Protein AF-K1LNT3-F1 (afdb_monomer_lite)

Sequence (125 aa):
MTSREIIDQLQQTTCWKEGTIKSLMNRLMQKKLIDSIDKTRPYQYITTIDQKKASLDQINGFIDRICKRQVGTYLNELIETSALSQDDCTLLIQTLEQKRALAPTEIPCNCPIGECHCTHTNIHT

Secondary structure (DSSP, 8-state):
-BHHHHHHHHHHH----HHHHHHHHHHHHHTTSEEES-SSSSPBEEESS-HHHHHHHHHHHHHTTS-TTTHHHHHHHHHHHS---HHHHHHHHHHHHHHHHH--S-----PPTT---SSS-----

Radius of gyration: 21.4 Å; chains: 1; bounding box: 46×44×57 Å

pLDDT: mean 88.07, std 11.7, range [37.19, 98.19]

Structure (mmCIF, N/CA/C/O backbone):
data_AF-K1LNT3-F1
#
_entry.id   AF-K1LNT3-F1
#
loop_
_atom_site.group_PDB
_atom_site.id
_atom_site.type_symbol
_atom_site.label_atom_id
_atom_site.label_alt_id
_atom_site.label_comp_id
_atom_site.label_asym_id
_atom_site.label_entity_id
_atom_site.label_seq_id
_atom_site.pdbx_PDB_ins_code
_atom_site.Cartn_x
_atom_site.Cartn_y
_atom_site.Cartn_z
_atom_site.occupancy
_atom_site.B_iso_or_equiv
_atom_site.auth_seq_id
_atom_site.auth_comp_id
_atom_site.auth_asym_id
_atom_site.auth_atom_id
_atom_site.pdbx_PDB_model_num
ATOM 1 N N . MET A 1 1 ? -8.709 10.692 21.625 1.00 86.81 1 MET A N 1
ATOM 2 C CA . MET A 1 1 ? -10.064 11.082 21.163 1.00 86.81 1 MET A CA 1
ATOM 3 C C . MET A 1 1 ? -11.105 10.183 21.799 1.00 86.81 1 MET A C 1
ATOM 5 O O . MET A 1 1 ? -10.832 9.007 22.004 1.00 86.81 1 MET A O 1
ATOM 9 N N . THR A 1 2 ? -12.287 10.694 22.112 1.00 91.62 2 THR A N 1
ATOM 10 C CA . THR A 1 2 ? -13.408 9.891 22.613 1.00 91.62 2 THR A CA 1
ATOM 11 C C . THR A 1 2 ? -14.200 9.267 21.463 1.00 91.62 2 THR A C 1
ATOM 13 O O . THR A 1 2 ? -14.135 9.717 20.320 1.00 91.62 2 THR A O 1
ATOM 16 N N . SER A 1 3 ? -14.998 8.237 21.760 1.00 88.69 3 SER A N 1
ATOM 17 C CA . SER A 1 3 ? -15.906 7.657 20.754 1.00 88.69 3 SER A CA 1
ATOM 18 C C . SER A 1 3 ? -16.879 8.688 20.179 1.00 88.69 3 SER A C 1
ATOM 20 O O . SER A 1 3 ? -17.164 8.636 18.987 1.00 88.69 3 SER A O 1
ATOM 22 N N . ARG A 1 4 ? -17.358 9.636 20.997 1.00 92.12 4 ARG A N 1
ATOM 23 C CA . ARG A 1 4 ? -18.291 10.679 20.559 1.00 92.12 4 ARG A CA 1
ATOM 24 C C . ARG A 1 4 ? -17.645 11.614 19.539 1.00 92.12 4 ARG A C 1
ATOM 26 O O . ARG A 1 4 ? -18.215 11.806 18.476 1.00 92.12 4 ARG A O 1
ATOM 33 N N . GLU A 1 5 ? -16.427 12.080 19.814 1.00 92.88 5 GLU A N 1
ATOM 34 C CA . GLU A 1 5 ? -15.658 12.916 18.880 1.00 92.88 5 GLU A CA 1
ATOM 35 C C . GLU A 1 5 ? -15.428 12.205 17.539 1.00 92.88 5 GLU A C 1
ATOM 37 O O . GLU A 1 5 ? -15.620 12.799 16.482 1.00 92.88 5 GLU A O 1
ATOM 42 N N . ILE A 1 6 ? -15.070 10.916 17.578 1.00 92.62 6 ILE A N 1
ATOM 43 C CA . ILE A 1 6 ? -14.860 10.105 16.368 1.00 92.62 6 ILE A CA 1
ATOM 44 C C . ILE A 1 6 ? -16.160 9.980 15.559 1.00 92.62 6 ILE A C 1
ATOM 46 O O . ILE A 1 6 ? -16.139 10.103 14.335 1.00 92.62 6 ILE A O 1
ATOM 50 N N . ILE A 1 7 ? -17.291 9.737 16.229 1.00 93.81 7 ILE A N 1
ATOM 51 C CA . ILE A 1 7 ? -18.606 9.641 15.584 1.00 93.81 7 ILE A CA 1
ATOM 52 C C . ILE A 1 7 ? -18.974 10.973 14.929 1.00 93.81 7 ILE A C 1
ATOM 54 O O . ILE A 1 7 ? -19.285 10.992 13.739 1.00 93.81 7 ILE A O 1
ATOM 58 N N . ASP A 1 8 ? -18.896 12.068 15.683 1.00 94.25 8 ASP A N 1
ATOM 59 C CA . ASP A 1 8 ? -19.311 13.390 15.221 1.00 94.25 8 ASP A CA 1
ATOM 60 C C . ASP A 1 8 ? -18.444 13.869 14.039 1.00 94.25 8 ASP A C 1
ATOM 62 O O . ASP A 1 8 ? -18.960 14.495 13.116 1.00 94.25 8 ASP A O 1
ATOM 66 N N . GLN A 1 9 ? -17.146 13.540 14.012 1.00 94.50 9 GLN A N 1
ATOM 67 C CA . GLN A 1 9 ? -16.271 13.837 12.870 1.00 94.50 9 GLN A CA 1
ATOM 68 C C . GLN A 1 9 ? -16.581 12.975 11.642 1.00 94.50 9 GLN A C 1
ATOM 70 O O . GLN A 1 9 ? -16.690 13.497 10.534 1.00 94.50 9 GLN A O 1
ATOM 75 N N . LEU A 1 10 ? -16.748 11.659 11.805 1.00 93.50 10 LEU A N 1
ATOM 76 C CA . LEU A 1 10 ? -17.007 10.766 10.670 1.00 93.50 10 LEU A CA 1
ATOM 77 C C . LEU A 1 10 ? -18.379 11.005 10.034 1.00 93.50 10 LEU A C 1
ATOM 79 O O . LEU A 1 10 ? -18.547 10.781 8.837 1.00 93.50 10 LEU A O 1
ATOM 83 N N . GLN A 1 11 ? -19.361 11.481 10.796 1.00 94.69 11 GLN A N 1
ATOM 84 C CA . GLN A 1 11 ? -20.681 11.825 10.263 1.00 94.69 11 GLN A CA 1
ATOM 85 C C . GLN A 1 11 ? -20.687 13.096 9.402 1.00 94.69 11 GLN A C 1
ATOM 87 O O . GLN A 1 11 ? -21.637 13.310 8.657 1.00 94.69 11 GLN A O 1
ATOM 92 N N . GLN A 1 12 ? -19.633 13.917 9.452 1.00 94.81 12 GLN A N 1
ATOM 93 C CA . GLN A 1 12 ? -19.505 15.099 8.589 1.00 94.81 12 GLN A CA 1
ATOM 94 C C . GLN A 1 12 ? -19.071 14.739 7.163 1.00 94.81 12 GLN A C 1
ATOM 96 O O . GLN A 1 12 ? -19.357 15.480 6.228 1.00 94.81 12 GLN A O 1
ATOM 101 N N . THR A 1 13 ? -18.381 13.610 6.988 1.00 94.06 13 THR A N 1
ATOM 102 C CA . THR A 1 13 ? -17.796 13.194 5.702 1.00 94.06 13 THR A CA 1
ATOM 103 C C . THR A 1 13 ? -18.376 11.886 5.168 1.00 94.06 13 THR A C 1
ATOM 105 O O . THR A 1 13 ? -18.122 11.523 4.021 1.00 94.06 13 THR A O 1
ATOM 108 N N . THR A 1 14 ? -19.172 11.170 5.969 1.00 93.00 14 THR A N 1
ATOM 109 C CA . THR A 1 14 ? -19.758 9.872 5.609 1.00 93.00 14 THR A CA 1
ATOM 110 C C . THR A 1 14 ? -21.247 9.807 5.950 1.00 93.00 14 THR A C 1
ATOM 112 O O . THR A 1 14 ? -21.730 10.478 6.854 1.00 93.00 14 THR A O 1
ATOM 115 N N . CYS A 1 15 ? -21.982 8.918 5.277 1.00 93.38 15 CYS A N 1
ATOM 116 C CA . CYS A 1 15 ? -23.389 8.626 5.589 1.00 93.38 15 CYS A CA 1
ATOM 117 C C . CYS A 1 15 ? -23.557 7.524 6.658 1.00 93.38 15 CYS A C 1
ATOM 119 O O . CYS A 1 15 ? -24.613 6.891 6.750 1.00 93.38 15 CYS A O 1
ATOM 121 N N . TRP A 1 16 ? -22.510 7.201 7.426 1.00 96.19 16 TRP A N 1
ATOM 122 C CA . TRP A 1 16 ? -22.559 6.082 8.363 1.00 96.19 16 TRP A CA 1
ATOM 123 C C . TRP A 1 16 ? -23.342 6.419 9.631 1.00 96.19 16 TRP A C 1
ATOM 125 O O . TRP A 1 1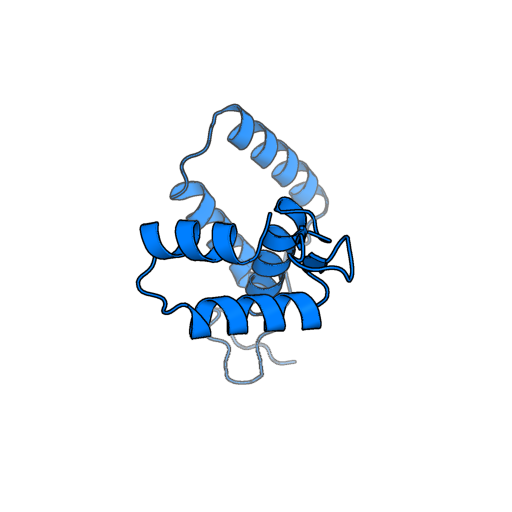6 ? -23.132 7.433 10.296 1.00 96.19 16 TRP A O 1
ATOM 135 N N . LYS A 1 17 ? -24.231 5.500 10.018 1.00 95.38 17 LYS A N 1
ATOM 136 C CA . LYS A 1 17 ? -24.920 5.570 11.307 1.00 95.38 17 LYS A CA 1
ATOM 137 C C . LYS A 1 17 ? -23.936 5.293 12.444 1.00 95.38 17 LYS A C 1
ATOM 139 O O . LYS A 1 17 ? -22.991 4.519 12.289 1.00 95.38 17 LYS A O 1
ATOM 144 N N . GLU A 1 18 ? -24.228 5.837 13.621 1.00 95.25 18 GLU A N 1
ATOM 145 C CA . GLU A 1 18 ? -23.417 5.661 14.833 1.00 95.25 18 GLU A CA 1
ATOM 146 C C . GLU A 1 18 ? -23.100 4.181 15.138 1.00 95.25 18 GLU A C 1
ATOM 148 O O . GLU A 1 18 ? -21.963 3.836 15.460 1.00 95.25 18 GLU A O 1
ATOM 153 N N . GLY A 1 19 ? -24.079 3.281 14.978 1.00 94.44 19 GLY A N 1
ATOM 154 C CA . GLY A 1 19 ? -23.885 1.839 15.183 1.00 94.44 19 GLY A CA 1
ATOM 155 C C . GLY A 1 19 ? -22.849 1.211 14.240 1.00 94.44 19 GLY A C 1
ATOM 156 O O . GLY A 1 19 ? -22.098 0.321 14.649 1.00 94.44 19 GLY A O 1
ATOM 157 N N . THR A 1 20 ? -22.752 1.708 13.004 1.00 96.25 20 THR A N 1
ATOM 158 C CA . THR A 1 20 ? -21.739 1.285 12.028 1.00 96.25 20 THR A CA 1
ATOM 159 C C . THR A 1 20 ? -20.354 1.758 12.455 1.00 96.25 20 THR A C 1
ATOM 161 O O . THR A 1 20 ? -19.423 0.956 12.481 1.00 96.25 20 THR A O 1
ATOM 164 N N . ILE A 1 21 ? -20.225 3.023 12.866 1.00 95.31 21 ILE A N 1
ATOM 165 C CA . ILE A 1 21 ? -18.955 3.601 13.332 1.00 95.31 21 ILE A CA 1
ATOM 166 C C . ILE A 1 21 ? -18.445 2.846 14.565 1.00 95.31 21 ILE A C 1
ATOM 168 O O . ILE A 1 21 ? -17.301 2.396 14.585 1.00 95.31 21 ILE A O 1
ATOM 172 N N . LYS A 1 22 ? -19.312 2.594 15.553 1.00 93.19 22 LYS A N 1
ATOM 173 C CA . LYS A 1 22 ? -18.979 1.784 16.738 1.00 93.19 22 LYS A CA 1
ATOM 174 C C . LYS A 1 22 ? -18.537 0.367 16.371 1.00 93.19 22 LYS A C 1
ATOM 176 O O . LYS A 1 22 ? -17.576 -0.149 16.937 1.00 93.19 22 LYS A O 1
ATOM 181 N N . SER A 1 23 ? -19.208 -0.256 15.402 1.00 95.88 23 SER A N 1
ATOM 182 C CA . SER A 1 23 ? -18.834 -1.586 14.908 1.00 95.88 23 SER A CA 1
ATOM 183 C C . SER A 1 23 ? -17.462 -1.583 14.224 1.00 95.88 23 SER A C 1
ATOM 185 O O . SER A 1 23 ? -16.680 -2.510 14.431 1.00 95.88 23 SER A O 1
ATOM 187 N N . LEU A 1 24 ? -17.132 -0.541 13.451 1.00 94.88 24 LEU A N 1
ATOM 188 C CA . LEU A 1 24 ? -15.805 -0.366 12.849 1.00 94.88 24 LEU A CA 1
ATOM 189 C C . LEU A 1 24 ? -14.727 -0.151 13.916 1.00 94.88 24 LEU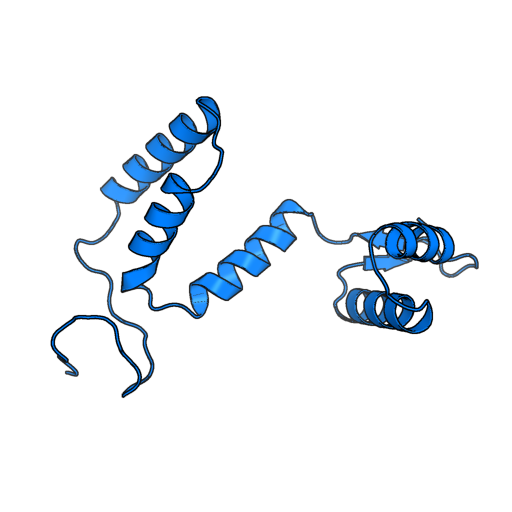 A C 1
ATOM 191 O O . LEU A 1 24 ? -13.710 -0.840 13.884 1.00 94.88 24 LEU A O 1
ATOM 195 N N . MET A 1 25 ? -14.970 0.718 14.899 1.00 93.38 25 MET A N 1
ATOM 196 C CA . MET A 1 25 ? -14.058 0.922 16.029 1.00 93.38 25 MET A CA 1
ATOM 197 C C . MET A 1 25 ? -13.799 -0.385 16.789 1.00 93.38 25 MET A C 1
ATOM 199 O O . MET A 1 25 ? -12.649 -0.731 17.044 1.00 93.38 25 MET A O 1
ATOM 203 N N . ASN A 1 26 ?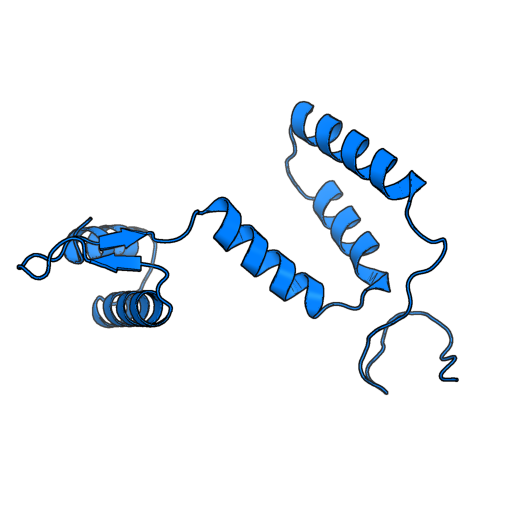 -14.843 -1.166 17.082 1.00 92.44 26 ASN A N 1
ATOM 204 C CA . ASN A 1 26 ? -14.687 -2.467 17.736 1.00 92.44 26 ASN A CA 1
ATOM 205 C C . ASN A 1 26 ? -13.841 -3.437 16.904 1.00 92.44 26 ASN A C 1
ATOM 207 O O . ASN A 1 26 ? -12.977 -4.117 17.453 1.00 92.44 26 ASN A O 1
ATOM 211 N N . ARG A 1 27 ? -14.039 -3.484 15.580 1.00 94.12 27 ARG A N 1
ATOM 212 C CA . ARG A 1 27 ? -13.199 -4.300 14.687 1.00 94.12 27 ARG A CA 1
ATOM 213 C C . ARG A 1 27 ? -11.740 -3.838 14.704 1.00 94.12 27 ARG A C 1
ATOM 215 O O . ARG A 1 27 ? -10.848 -4.680 14.690 1.00 94.12 27 ARG A O 1
ATOM 222 N N . LEU A 1 28 ? -11.483 -2.529 14.748 1.00 92.94 28 LEU A N 1
ATOM 223 C CA . LEU A 1 28 ? -10.125 -1.979 14.844 1.00 92.94 28 LEU A CA 1
ATOM 224 C C . LEU A 1 28 ? -9.462 -2.312 16.189 1.00 92.94 28 LEU A C 1
ATOM 226 O O . LEU A 1 28 ? -8.289 -2.682 16.198 1.00 92.94 28 LEU A O 1
ATOM 230 N N . MET A 1 29 ? -10.210 -2.275 17.298 1.00 90.69 29 MET A N 1
ATOM 231 C CA . MET A 1 29 ? -9.722 -2.729 18.608 1.00 90.69 29 MET A CA 1
ATOM 232 C C . MET A 1 29 ? -9.397 -4.224 18.615 1.00 90.69 29 MET A C 1
ATOM 234 O O . MET A 1 29 ? -8.337 -4.626 19.082 1.00 90.69 29 MET A O 1
ATOM 238 N N . GLN A 1 30 ? -10.274 -5.062 18.052 1.00 92.06 30 GLN A N 1
ATOM 239 C CA . GLN A 1 30 ? -10.034 -6.508 17.940 1.00 92.06 30 GLN A CA 1
ATOM 240 C C . GLN A 1 30 ? -8.778 -6.817 17.116 1.00 92.06 30 GLN A C 1
ATOM 242 O O . GLN A 1 30 ? -8.033 -7.739 17.441 1.00 92.06 30 GLN A O 1
ATOM 247 N N . LYS A 1 31 ? -8.514 -6.014 16.079 1.00 91.50 31 LYS A N 1
ATOM 248 C CA . LYS A 1 31 ? -7.283 -6.075 15.280 1.00 91.50 31 LYS A CA 1
ATOM 249 C C . LYS A 1 31 ? -6.071 -5.429 15.961 1.00 91.50 31 LYS A C 1
ATOM 251 O O . LYS A 1 31 ? -4.997 -5.433 15.370 1.00 91.50 31 LYS A O 1
ATOM 256 N N . LYS A 1 32 ? -6.228 -4.885 17.173 1.00 89.56 32 LYS A N 1
ATOM 257 C CA . LYS A 1 32 ? -5.195 -4.166 17.932 1.00 89.56 32 LYS A CA 1
ATOM 258 C C . LYS A 1 32 ? -4.575 -3.000 17.157 1.00 89.56 32 LYS A C 1
ATOM 260 O O . LYS A 1 32 ? -3.382 -2.752 17.293 1.00 89.56 32 LYS A O 1
ATOM 265 N N . LEU A 1 33 ? -5.370 -2.318 16.328 1.00 88.62 33 LEU A N 1
ATOM 266 C CA . LEU A 1 33 ? -4.955 -1.132 15.556 1.00 88.62 33 LEU A CA 1
ATOM 267 C C . LEU A 1 33 ? -5.270 0.179 16.288 1.00 88.62 33 LEU A C 1
ATOM 269 O O . LEU A 1 33 ? -4.678 1.222 16.009 1.00 88.62 33 LEU A O 1
ATOM 273 N N . ILE A 1 34 ? -6.212 0.109 17.225 1.00 91.12 34 ILE A N 1
ATOM 274 C CA . ILE A 1 34 ? -6.518 1.163 18.183 1.00 91.12 34 ILE A CA 1
ATOM 275 C C . ILE A 1 34 ? -6.670 0.529 19.563 1.00 91.12 34 ILE A C 1
ATOM 277 O O . ILE A 1 34 ? -7.074 -0.631 19.666 1.00 91.12 34 ILE A O 1
ATOM 281 N N . ASP A 1 35 ? -6.380 1.296 20.603 1.00 89.31 35 ASP A N 1
ATOM 282 C CA . ASP A 1 35 ? -6.530 0.876 21.995 1.00 89.31 35 ASP A CA 1
ATOM 283 C C . ASP A 1 35 ? -7.167 1.990 22.830 1.00 89.31 35 ASP A C 1
ATOM 285 O O . ASP A 1 35 ? -7.236 3.142 22.393 1.00 89.31 35 ASP A O 1
ATOM 289 N N . SER A 1 36 ? -7.651 1.647 24.021 1.00 87.50 36 SER A N 1
ATOM 290 C CA . SER A 1 36 ? -8.146 2.603 25.008 1.00 87.50 36 SER A CA 1
ATOM 291 C C . SER A 1 36 ? -7.076 2.898 26.058 1.00 87.50 36 SER A C 1
ATOM 293 O O . SER A 1 36 ? -6.578 1.961 26.676 1.00 87.50 36 SER A O 1
ATOM 295 N N . ILE A 1 37 ? -6.768 4.177 26.298 1.00 81.56 37 ILE A N 1
ATOM 296 C CA . ILE A 1 37 ? -5.787 4.598 27.318 1.00 81.56 37 ILE A CA 1
ATOM 297 C C . ILE A 1 37 ? -6.257 4.173 28.714 1.00 81.56 37 ILE A C 1
ATOM 299 O O . ILE A 1 37 ? -5.530 3.509 29.448 1.00 81.56 37 ILE A O 1
ATOM 303 N N . ASP A 1 38 ? -7.504 4.509 29.043 1.00 76.06 38 ASP A N 1
ATOM 304 C CA . ASP A 1 38 ? -8.099 4.245 30.347 1.00 76.06 38 ASP A CA 1
ATOM 305 C C . ASP A 1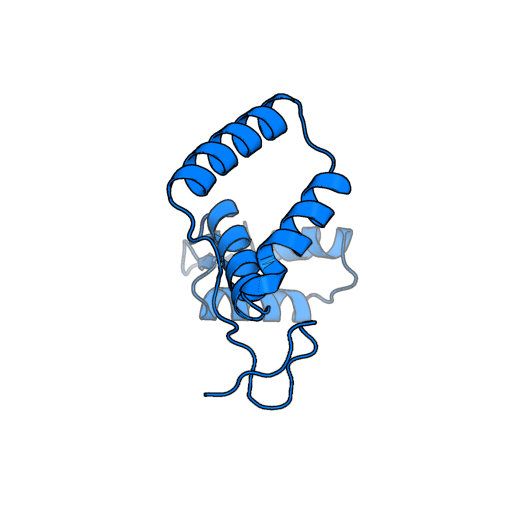 38 ? -9.270 3.273 30.233 1.00 76.06 38 ASP A C 1
ATOM 307 O O . ASP A 1 38 ? -10.009 3.264 29.248 1.00 76.06 38 ASP A O 1
ATOM 311 N N . LYS A 1 39 ? -9.496 2.483 31.289 1.00 71.94 39 LYS A N 1
ATOM 312 C CA . LYS A 1 39 ? -10.698 1.638 31.417 1.00 71.94 39 LYS A CA 1
ATOM 313 C C . LYS A 1 39 ? -11.898 2.388 32.010 1.00 71.94 39 LYS A C 1
ATOM 315 O O . LYS A 1 39 ? -12.951 1.783 32.227 1.00 71.94 39 LYS A O 1
ATOM 320 N N . THR A 1 40 ? -11.748 3.680 32.286 1.00 75.50 40 THR A N 1
ATOM 321 C CA . THR A 1 40 ? -12.780 4.545 32.860 1.00 75.50 40 THR A CA 1
ATOM 322 C C . THR A 1 40 ? -13.506 5.318 31.764 1.00 75.50 40 THR A C 1
ATOM 324 O O . THR A 1 40 ? -12.966 5.614 30.700 1.00 75.50 40 THR A O 1
ATOM 327 N N . ARG A 1 41 ? -14.790 5.603 31.996 1.00 77.12 41 ARG A N 1
ATOM 328 C CA . ARG A 1 41 ? -15.611 6.339 31.033 1.00 77.12 41 ARG A CA 1
ATOM 329 C C . ARG A 1 41 ? -15.454 7.854 31.232 1.00 77.12 41 ARG A C 1
ATOM 331 O O . ARG A 1 41 ? -15.458 8.287 32.381 1.00 77.12 41 ARG A O 1
ATOM 338 N N . PRO A 1 42 ? -15.437 8.644 30.141 1.00 72.94 42 PRO A N 1
ATOM 339 C CA . PRO A 1 42 ? -15.471 8.206 28.742 1.00 72.94 42 PRO A CA 1
ATOM 340 C C . PRO A 1 42 ? -14.119 7.642 28.269 1.00 72.94 42 PRO A C 1
ATOM 342 O O . PRO A 1 42 ? -13.078 8.244 28.503 1.00 72.94 42 PRO A O 1
ATOM 345 N N . TYR A 1 43 ? -14.155 6.514 27.550 1.00 81.38 43 TYR A N 1
ATOM 346 C CA . TYR A 1 43 ? -12.951 5.893 26.990 1.00 81.38 43 TYR A CA 1
ATOM 347 C C . TYR A 1 43 ? -12.254 6.836 26.005 1.00 81.38 43 TYR A C 1
ATOM 349 O O . TYR A 1 43 ? -12.896 7.385 25.100 1.00 81.38 43 TYR A O 1
ATOM 357 N N . GLN A 1 44 ? -10.938 6.961 26.152 1.00 87.44 44 GLN A N 1
ATOM 358 C CA . GLN A 1 44 ? -10.076 7.660 25.208 1.00 87.44 44 GLN A CA 1
ATOM 359 C C . GLN A 1 44 ? -9.339 6.653 24.335 1.00 87.44 44 GLN A C 1
ATOM 361 O O . GLN A 1 44 ? -8.679 5.760 24.851 1.00 87.44 44 GLN A O 1
ATOM 366 N N . TYR A 1 45 ? -9.442 6.823 23.022 1.00 89.25 45 TYR A N 1
ATOM 367 C CA . TYR A 1 45 ? -8.819 5.968 22.024 1.00 89.25 45 TYR A CA 1
ATOM 368 C C . TYR A 1 45 ? -7.522 6.576 21.494 1.00 89.25 45 TYR A C 1
ATOM 370 O O . TYR A 1 45 ? -7.455 7.790 21.248 1.00 89.25 45 TYR A O 1
ATOM 378 N N . ILE A 1 46 ? -6.542 5.701 21.276 1.00 90.12 46 ILE A N 1
ATOM 379 C CA . ILE A 1 46 ? -5.257 5.968 20.623 1.00 90.12 46 ILE A CA 1
ATOM 380 C C . ILE A 1 46 ? -5.005 4.957 19.507 1.00 90.12 46 ILE A C 1
ATOM 382 O O . ILE A 1 46 ? -5.504 3.834 19.552 1.00 90.12 46 ILE A O 1
ATOM 386 N N . THR A 1 47 ? -4.219 5.348 18.508 1.00 90.38 47 THR A N 1
ATOM 387 C CA . THR A 1 47 ? -3.715 4.428 17.485 1.00 90.38 47 THR A CA 1
ATOM 388 C C . THR A 1 47 ? -2.485 3.697 18.010 1.00 90.38 47 THR A C 1
ATOM 390 O O . THR A 1 47 ? -1.624 4.285 18.659 1.00 90.38 47 THR A O 1
ATOM 393 N N . THR A 1 48 ? -2.390 2.403 17.722 1.00 90.69 48 THR A N 1
ATOM 394 C CA . THR A 1 48 ? -1.230 1.561 18.078 1.00 90.69 48 THR A CA 1
ATOM 395 C C . THR A 1 48 ? -0.287 1.345 16.895 1.00 90.69 48 THR A C 1
ATOM 397 O O . THR A 1 48 ? 0.789 0.769 17.046 1.00 90.69 48 THR A O 1
ATOM 400 N N . ILE A 1 49 ? -0.698 1.794 15.707 1.00 88.31 49 ILE A N 1
ATOM 401 C CA . ILE A 1 49 ? 0.051 1.700 14.460 1.00 88.31 49 ILE A CA 1
ATOM 402 C C . ILE A 1 49 ? 0.293 3.095 13.886 1.00 88.31 49 ILE A C 1
ATOM 404 O O . ILE A 1 49 ? -0.556 3.984 13.980 1.00 88.31 49 ILE A O 1
ATOM 408 N N . ASP A 1 50 ? 1.461 3.263 13.277 1.00 91.00 50 ASP A N 1
ATOM 409 C CA . ASP A 1 50 ? 1.793 4.436 12.481 1.00 91.00 50 ASP A CA 1
ATOM 410 C C . ASP A 1 50 ? 0.980 4.464 11.173 1.00 91.00 50 ASP A C 1
ATOM 412 O O . ASP A 1 50 ? 0.794 3.436 10.515 1.00 91.00 50 ASP A O 1
ATOM 416 N N . GLN A 1 51 ? 0.511 5.648 10.773 1.00 88.06 51 GLN A N 1
ATOM 417 C CA . GLN A 1 51 ? -0.337 5.807 9.590 1.00 88.06 51 GLN A CA 1
ATOM 418 C C . GLN A 1 51 ? 0.392 5.400 8.306 1.00 88.06 51 GLN A C 1
ATOM 420 O O . GLN A 1 51 ? -0.190 4.719 7.462 1.00 88.06 51 GLN A O 1
ATOM 425 N N . LYS A 1 52 ? 1.666 5.785 8.153 1.00 88.81 52 LYS A N 1
ATOM 426 C CA . LYS A 1 52 ? 2.453 5.434 6.967 1.00 88.81 52 LYS A CA 1
ATOM 427 C C . LYS A 1 52 ? 2.632 3.922 6.884 1.00 88.81 52 LYS A C 1
ATOM 429 O O . LYS A 1 52 ? 2.438 3.353 5.812 1.00 88.81 52 LYS A O 1
ATOM 434 N N . LYS A 1 53 ? 2.931 3.265 8.007 1.00 90.31 53 LYS A N 1
ATOM 435 C CA . LYS A 1 53 ? 3.014 1.802 8.072 1.00 90.31 53 LYS A CA 1
ATOM 436 C C . LYS A 1 53 ? 1.694 1.133 7.683 1.00 90.31 53 LYS A C 1
ATOM 438 O O . LYS A 1 53 ? 1.703 0.262 6.822 1.00 90.31 53 LYS A O 1
ATOM 443 N N . ALA A 1 54 ? 0.571 1.571 8.253 1.00 89.94 54 ALA A N 1
ATOM 444 C CA . ALA A 1 54 ? -0.741 1.005 7.940 1.00 89.94 54 ALA A CA 1
ATOM 445 C C . ALA A 1 54 ? -1.086 1.119 6.442 1.00 89.94 54 ALA A C 1
ATOM 447 O O . ALA A 1 54 ? -1.554 0.153 5.837 1.00 89.94 54 ALA A O 1
ATOM 448 N N . SER A 1 55 ? -0.806 2.275 5.832 1.00 91.06 55 SER A N 1
ATOM 449 C CA . SER A 1 55 ? -1.010 2.494 4.397 1.00 91.06 55 SER A CA 1
ATOM 450 C C . SER A 1 55 ? -0.113 1.595 3.544 1.00 91.06 55 SER A C 1
ATOM 452 O O . SER A 1 55 ? -0.586 0.985 2.587 1.00 91.06 55 SER A O 1
ATOM 454 N N . LEU A 1 56 ? 1.170 1.472 3.898 1.00 92.12 56 LEU A N 1
ATOM 455 C CA . LEU A 1 56 ? 2.106 0.603 3.182 1.00 92.12 56 LEU A CA 1
ATOM 456 C C . LEU A 1 56 ? 1.719 -0.874 3.293 1.00 92.12 56 LEU A C 1
ATOM 458 O O . LEU A 1 56 ? 1.767 -1.577 2.289 1.00 92.12 56 LEU A O 1
ATOM 462 N N . ASP A 1 57 ? 1.283 -1.339 4.464 1.00 91.56 57 ASP A N 1
ATOM 463 C CA . ASP A 1 57 ? 0.827 -2.721 4.659 1.00 91.56 57 ASP A CA 1
ATOM 464 C C . ASP A 1 57 ? -0.389 -3.037 3.772 1.00 91.56 57 ASP A C 1
ATOM 466 O O . ASP A 1 57 ? -0.464 -4.106 3.161 1.00 91.56 57 ASP A O 1
ATOM 470 N N . GLN A 1 58 ? -1.324 -2.090 3.639 1.00 91.44 58 GLN A N 1
ATOM 471 C CA . GLN A 1 58 ? -2.468 -2.235 2.740 1.00 91.44 58 GLN A CA 1
ATOM 472 C C . GLN A 1 58 ? -2.041 -2.302 1.266 1.00 91.44 58 GLN A C 1
ATOM 474 O O . GLN A 1 58 ? -2.538 -3.157 0.529 1.00 91.44 58 GLN A O 1
ATOM 479 N N . ILE A 1 59 ? -1.133 -1.420 0.837 1.00 92.56 59 ILE A N 1
ATOM 480 C CA . ILE A 1 59 ? -0.621 -1.386 -0.540 1.00 92.56 59 ILE A CA 1
ATOM 481 C C . ILE A 1 59 ? 0.151 -2.672 -0.856 1.00 92.56 59 ILE A C 1
ATOM 483 O O . ILE A 1 59 ? -0.104 -3.298 -1.882 1.00 92.56 59 ILE A O 1
ATOM 487 N N . ASN A 1 60 ? 1.033 -3.115 0.040 1.00 91.25 60 ASN A N 1
ATOM 488 C CA . ASN A 1 60 ? 1.786 -4.359 -0.121 1.00 91.25 60 ASN A CA 1
ATOM 489 C C . ASN A 1 60 ? 0.847 -5.563 -0.225 1.00 91.25 60 ASN A C 1
ATOM 491 O O . ASN A 1 60 ? 0.969 -6.355 -1.153 1.00 91.25 60 ASN A O 1
ATOM 495 N N . GLY A 1 61 ? -0.167 -5.643 0.642 1.00 92.19 61 GLY A N 1
ATOM 496 C CA . GLY A 1 61 ? -1.165 -6.709 0.578 1.00 92.19 61 GLY A CA 1
ATOM 497 C C . GLY A 1 61 ? -2.004 -6.708 -0.707 1.00 92.19 61 GLY A C 1
ATOM 498 O O . GLY A 1 61 ? -2.577 -7.744 -1.051 1.00 92.19 61 GLY A O 1
ATOM 499 N N . PHE A 1 62 ? -2.101 -5.576 -1.412 1.00 90.75 62 PHE A N 1
ATOM 500 C CA . PHE A 1 62 ? -2.687 -5.499 -2.751 1.00 90.75 62 PHE A CA 1
ATOM 501 C C . PHE A 1 62 ? -1.691 -5.946 -3.830 1.00 90.75 62 PHE A C 1
ATOM 503 O O . PHE A 1 62 ? -2.039 -6.794 -4.649 1.00 90.75 62 PHE A O 1
ATOM 510 N N . ILE A 1 63 ? -0.451 -5.446 -3.790 1.00 90.69 63 ILE A N 1
ATOM 511 C CA . ILE A 1 63 ? 0.630 -5.829 -4.715 1.00 90.69 63 ILE A CA 1
ATOM 512 C C . ILE A 1 63 ? 0.884 -7.343 -4.679 1.00 90.69 63 ILE A C 1
ATOM 514 O O . ILE A 1 63 ? 1.049 -7.953 -5.731 1.00 90.69 63 ILE A O 1
ATOM 518 N N . ASP A 1 64 ? 0.835 -7.969 -3.501 1.00 89.06 64 ASP A N 1
ATOM 519 C CA . ASP A 1 64 ? 1.040 -9.414 -3.327 1.00 89.06 64 ASP A CA 1
ATOM 520 C C . ASP A 1 64 ? 0.000 -10.278 -4.059 1.00 89.06 64 ASP A C 1
ATOM 522 O O . ASP A 1 64 ? 0.257 -11.447 -4.355 1.00 89.06 64 ASP A O 1
ATOM 526 N N . ARG A 1 65 ? -1.176 -9.715 -4.364 1.00 88.25 65 ARG A N 1
ATOM 527 C CA . ARG A 1 65 ? -2.254 -10.399 -5.101 1.00 88.25 65 ARG A CA 1
ATOM 528 C C . ARG A 1 65 ? -2.139 -10.221 -6.611 1.00 88.25 65 ARG A C 1
ATOM 530 O O . ARG A 1 65 ? -2.875 -10.864 -7.353 1.00 88.25 65 ARG A O 1
ATOM 537 N N . ILE A 1 66 ? -1.253 -9.340 -7.063 1.00 88.44 66 ILE A N 1
ATOM 538 C CA . ILE A 1 66 ? -1.017 -9.069 -8.475 1.00 88.44 66 ILE A CA 1
ATOM 539 C C . ILE A 1 66 ? 0.084 -10.001 -8.992 1.00 88.44 66 ILE A C 1
ATOM 541 O O . ILE A 1 66 ? 0.984 -10.421 -8.260 1.00 88.44 66 ILE A O 1
ATOM 545 N N . CYS A 1 67 ? 0.034 -10.319 -10.287 1.00 89.81 67 CYS A N 1
ATOM 546 C CA . CYS A 1 67 ? 1.128 -11.007 -10.960 1.00 89.81 67 CYS A CA 1
ATOM 547 C C . CYS A 1 67 ? 2.441 -10.229 -10.777 1.00 89.81 67 CYS A C 1
ATOM 549 O O . CYS A 1 67 ? 2.556 -9.087 -11.227 1.00 89.81 67 CYS A O 1
ATOM 551 N N . LYS A 1 68 ? 3.470 -10.866 -10.207 1.00 88.69 68 LYS A N 1
ATOM 552 C CA . LYS A 1 68 ? 4.783 -10.241 -9.960 1.00 88.69 68 LYS A CA 1
ATOM 553 C C . LYS A 1 68 ? 5.419 -9.634 -11.214 1.00 88.69 68 LYS A C 1
ATOM 555 O O . LYS A 1 68 ? 6.151 -8.656 -11.105 1.00 88.69 68 LYS A O 1
ATOM 560 N N . ARG A 1 69 ? 5.107 -10.169 -12.400 1.00 87.62 69 ARG A N 1
ATOM 561 C CA . ARG A 1 69 ? 5.570 -9.635 -13.694 1.00 87.62 69 ARG A CA 1
ATOM 562 C C . ARG A 1 69 ? 4.942 -8.290 -14.059 1.00 87.62 69 ARG A C 1
ATOM 564 O O . ARG A 1 69 ? 5.584 -7.494 -14.728 1.00 87.62 69 ARG A O 1
ATOM 571 N N . GLN A 1 70 ? 3.709 -8.032 -13.629 1.00 88.56 70 GLN A N 1
ATOM 572 C CA . GLN A 1 70 ? 2.965 -6.819 -13.984 1.00 88.56 70 GLN A CA 1
ATOM 573 C C . GLN A 1 70 ? 3.173 -5.669 -12.993 1.00 88.56 70 GLN A C 1
ATOM 575 O O . GLN A 1 70 ? 2.811 -4.536 -13.293 1.00 88.56 70 GLN A O 1
ATOM 580 N N . VAL A 1 71 ? 3.771 -5.927 -11.822 1.00 91.75 71 VAL A N 1
ATOM 581 C CA . VAL A 1 71 ? 3.976 -4.903 -10.781 1.00 91.75 71 VAL A CA 1
ATOM 582 C C . VAL A 1 71 ? 4.715 -3.678 -11.327 1.00 91.75 71 VAL A C 1
ATOM 584 O O . VAL A 1 71 ? 4.329 -2.556 -11.020 1.00 91.75 71 VAL A O 1
ATOM 587 N N . GLY A 1 72 ? 5.736 -3.876 -12.168 1.00 92.19 72 GLY A N 1
ATOM 588 C CA . GLY A 1 72 ? 6.463 -2.769 -12.798 1.00 92.19 72 GLY A CA 1
ATOM 589 C C . GLY A 1 72 ? 5.572 -1.889 -13.680 1.00 92.19 72 GLY A C 1
ATOM 590 O O . GLY A 1 72 ? 5.656 -0.668 -13.593 1.00 92.19 72 GLY A O 1
ATOM 591 N N . THR A 1 73 ? 4.678 -2.496 -14.465 1.00 91.19 73 THR A N 1
ATOM 592 C CA . THR A 1 73 ? 3.720 -1.784 -15.325 1.00 91.19 73 THR A CA 1
ATOM 593 C C . THR A 1 73 ? 2.763 -0.928 -14.502 1.00 91.19 73 THR A C 1
ATOM 595 O O . THR A 1 73 ? 2.645 0.264 -14.761 1.00 91.19 73 THR A O 1
ATOM 598 N N . TYR A 1 74 ? 2.154 -1.496 -13.456 1.00 91.69 74 TYR A N 1
ATOM 599 C CA . TYR A 1 74 ? 1.242 -0.738 -12.596 1.00 91.69 74 TYR A CA 1
ATOM 600 C C . TYR A 1 74 ? 1.948 0.412 -11.874 1.00 91.69 74 TYR A C 1
ATOM 602 O O . TYR A 1 74 ? 1.396 1.503 -11.775 1.00 91.69 74 TYR A O 1
ATOM 610 N N . LEU A 1 75 ? 3.176 0.202 -11.385 1.00 94.06 75 LEU A N 1
ATOM 611 C CA . LEU A 1 75 ? 3.950 1.282 -10.768 1.00 94.06 75 LEU A CA 1
ATOM 612 C C . LEU A 1 75 ? 4.246 2.410 -11.764 1.00 94.06 75 LEU A C 1
ATOM 614 O O . LEU A 1 75 ? 4.170 3.572 -11.378 1.00 94.06 75 LEU A O 1
ATOM 618 N N . ASN A 1 76 ? 4.545 2.086 -13.024 1.00 94.56 76 ASN A N 1
ATOM 619 C CA . ASN A 1 76 ? 4.768 3.094 -14.058 1.00 94.56 76 ASN A CA 1
ATOM 620 C C . ASN A 1 76 ? 3.505 3.931 -14.319 1.00 94.56 76 ASN A C 1
ATOM 622 O O . ASN A 1 76 ? 3.562 5.154 -14.254 1.00 94.56 76 ASN A O 1
ATOM 626 N N . GLU A 1 77 ? 2.355 3.285 -14.527 1.00 94.31 77 GLU A N 1
ATOM 627 C CA . GLU A 1 77 ? 1.071 3.977 -14.729 1.00 94.31 77 GLU A CA 1
ATOM 628 C C . GLU A 1 77 ? 0.683 4.856 -13.526 1.00 94.31 77 GLU A C 1
ATOM 630 O O . GLU A 1 77 ? 0.173 5.968 -13.685 1.00 94.31 77 GLU A O 1
ATOM 635 N N . LEU A 1 78 ? 0.957 4.392 -12.301 1.00 94.00 78 LEU A N 1
ATOM 636 C CA . LEU A 1 78 ? 0.737 5.186 -11.091 1.00 94.00 78 LEU A CA 1
ATOM 637 C C . LEU A 1 78 ? 1.647 6.417 -11.040 1.00 94.00 78 LEU A C 1
ATOM 639 O O . LEU A 1 78 ? 1.180 7.479 -10.637 1.00 94.00 78 LEU A O 1
ATOM 643 N N . ILE A 1 79 ? 2.914 6.308 -11.449 1.00 96.06 79 ILE A N 1
ATOM 644 C CA . ILE A 1 79 ? 3.829 7.458 -11.521 1.00 96.06 79 ILE A CA 1
ATOM 645 C C . ILE A 1 79 ? 3.341 8.470 -12.565 1.00 96.06 79 ILE A C 1
ATOM 647 O O . ILE A 1 79 ? 3.344 9.665 -12.286 1.00 96.06 79 ILE A O 1
ATOM 651 N N . GLU A 1 80 ? 2.881 8.010 -13.732 1.00 95.00 80 GLU A N 1
ATOM 652 C CA . GLU A 1 80 ? 2.395 8.882 -14.814 1.00 95.00 80 GLU A CA 1
ATOM 653 C C . GLU A 1 80 ? 1.126 9.659 -14.443 1.00 95.00 80 GLU A C 1
ATOM 655 O O . GLU A 1 80 ? 0.934 10.792 -14.883 1.00 95.00 80 GLU A O 1
ATOM 660 N N . THR A 1 81 ? 0.251 9.057 -13.637 1.00 94.88 81 THR A N 1
ATOM 661 C CA . THR A 1 81 ? -1.060 9.629 -13.288 1.00 94.88 81 THR A CA 1
ATOM 662 C C . THR A 1 81 ? -1.076 10.390 -11.960 1.00 94.88 81 THR A C 1
ATOM 664 O O . THR A 1 81 ? -2.025 11.130 -11.692 1.00 94.88 81 THR A O 1
ATOM 667 N N . SER A 1 82 ? -0.047 10.236 -11.121 1.00 94.69 82 SER A N 1
ATOM 668 C CA . SER A 1 82 ? 0.019 10.874 -9.802 1.00 94.69 82 SER A CA 1
ATOM 669 C C . SER A 1 82 ? 0.587 12.291 -9.868 1.00 94.69 82 SER A C 1
ATOM 671 O O . SER A 1 82 ? 1.530 12.577 -10.600 1.00 94.69 82 SER A O 1
ATOM 673 N N . ALA A 1 83 ? 0.068 13.184 -9.023 1.00 96.50 83 ALA A N 1
ATOM 674 C CA . ALA A 1 83 ? 0.709 14.470 -8.773 1.00 96.50 83 ALA A CA 1
ATOM 675 C C . ALA A 1 83 ? 1.943 14.259 -7.877 1.00 96.50 83 ALA A C 1
ATOM 677 O O . ALA A 1 83 ? 1.800 13.899 -6.709 1.00 96.50 83 ALA A O 1
ATOM 678 N N . LEU A 1 84 ? 3.141 14.479 -8.425 1.00 96.31 84 LEU A N 1
ATOM 679 C CA . LEU A 1 84 ? 4.423 14.311 -7.733 1.00 96.31 84 LEU A CA 1
ATOM 680 C C . LEU A 1 84 ? 5.217 15.619 -7.745 1.00 96.31 84 LEU A C 1
ATOM 682 O O . LEU A 1 84 ? 5.230 16.339 -8.747 1.00 96.31 84 LEU A O 1
ATOM 686 N N . SER A 1 85 ? 5.889 15.931 -6.635 1.00 98.00 85 SER A N 1
ATOM 687 C CA . SER A 1 85 ? 6.821 17.059 -6.588 1.00 98.00 85 SER A CA 1
ATOM 688 C C . SER A 1 85 ? 8.159 16.710 -7.254 1.00 98.00 85 SER A C 1
ATOM 690 O O . SER A 1 85 ? 8.474 15.545 -7.499 1.00 98.00 85 SER A O 1
ATOM 692 N N . GLN A 1 86 ? 8.986 17.722 -7.530 1.00 97.75 86 GLN A N 1
ATOM 693 C CA . GLN A 1 86 ? 10.340 17.508 -8.061 1.00 97.75 86 GLN A CA 1
ATOM 694 C C . GLN A 1 86 ? 11.220 16.698 -7.093 1.00 97.75 86 GLN A C 1
ATOM 696 O O . GLN A 1 86 ? 11.995 15.843 -7.534 1.00 97.75 86 GLN A O 1
ATOM 701 N N . ASP A 1 87 ? 11.065 16.927 -5.788 1.00 98.19 87 ASP A N 1
ATOM 702 C CA . ASP A 1 87 ? 11.786 16.193 -4.747 1.00 98.19 87 ASP A CA 1
ATOM 703 C C . ASP A 1 87 ? 11.345 14.722 -4.710 1.00 98.19 87 ASP A C 1
ATOM 705 O O . ASP A 1 87 ? 12.193 13.827 -4.663 1.00 98.19 87 ASP A O 1
ATOM 709 N N . ASP A 1 88 ? 10.037 14.459 -4.832 1.00 97.19 88 ASP A N 1
ATOM 710 C CA . ASP A 1 88 ? 9.500 13.094 -4.919 1.00 97.19 88 ASP A CA 1
ATOM 711 C C . ASP A 1 88 ? 10.045 12.363 -6.151 1.00 97.19 88 ASP A C 1
ATOM 713 O O . ASP A 1 88 ? 10.531 11.236 -6.043 1.00 97.19 88 ASP A O 1
ATOM 717 N N . CYS A 1 89 ? 10.028 13.011 -7.320 1.00 97.44 89 CYS A N 1
ATOM 718 C CA . CYS A 1 89 ? 10.589 12.450 -8.549 1.00 97.44 89 CYS A CA 1
ATOM 719 C C . CYS A 1 89 ? 12.077 12.115 -8.389 1.00 97.44 89 CYS A C 1
ATOM 721 O O . CYS A 1 89 ? 12.516 11.035 -8.783 1.00 97.44 89 CYS A O 1
ATOM 723 N N . THR A 1 90 ? 12.850 13.007 -7.767 1.00 98.12 90 THR A N 1
ATOM 724 C CA . THR A 1 90 ? 14.283 12.794 -7.521 1.00 98.12 90 THR A CA 1
ATOM 725 C C . THR A 1 90 ? 14.518 11.581 -6.622 1.00 98.12 90 THR A C 1
ATOM 727 O O . THR A 1 90 ? 15.345 10.722 -6.940 1.00 98.12 90 THR A O 1
ATOM 730 N N . LEU A 1 91 ? 13.756 11.464 -5.532 1.00 97.81 91 LEU A N 1
ATOM 731 C CA . LEU A 1 91 ? 13.827 10.325 -4.617 1.00 97.81 91 LEU A CA 1
ATOM 732 C C . LEU A 1 91 ? 13.458 9.003 -5.312 1.00 97.81 91 LEU A C 1
ATOM 734 O O . LEU A 1 91 ? 14.131 7.982 -5.121 1.00 97.81 91 LEU A O 1
ATOM 738 N N . LEU A 1 92 ? 12.403 9.009 -6.131 1.00 97.12 92 LEU A N 1
ATOM 739 C CA . LEU A 1 92 ? 11.960 7.834 -6.882 1.00 97.12 92 LEU A CA 1
ATOM 740 C C . LEU A 1 92 ? 13.012 7.384 -7.900 1.00 97.12 92 LEU A C 1
ATOM 742 O O . LEU A 1 92 ? 13.320 6.194 -7.954 1.00 97.12 92 LEU A O 1
ATOM 746 N N . ILE A 1 93 ? 13.616 8.313 -8.647 1.00 97.06 93 ILE A N 1
ATOM 747 C CA . ILE A 1 93 ? 14.690 8.012 -9.608 1.00 97.06 93 ILE A CA 1
ATOM 748 C C . ILE A 1 93 ? 15.885 7.369 -8.897 1.00 97.06 93 ILE A C 1
ATOM 750 O O . ILE A 1 93 ? 16.360 6.318 -9.328 1.00 97.06 93 ILE A O 1
ATOM 754 N N . GLN A 1 94 ? 16.340 7.945 -7.780 1.00 97.62 94 GLN A N 1
ATOM 755 C CA . GLN A 1 94 ? 17.449 7.383 -6.999 1.00 97.62 94 GLN A CA 1
ATOM 756 C C . GLN A 1 94 ? 17.148 5.957 -6.524 1.00 97.62 94 GLN A C 1
ATOM 758 O O . GLN A 1 94 ? 17.987 5.063 -6.645 1.00 97.62 94 GLN A O 1
ATOM 763 N N . THR A 1 95 ? 15.930 5.732 -6.027 1.00 97.38 95 THR A N 1
ATOM 764 C CA . THR A 1 95 ? 15.480 4.413 -5.567 1.00 97.38 95 THR A CA 1
ATOM 765 C C . THR A 1 95 ? 15.430 3.405 -6.720 1.00 97.38 95 THR A C 1
ATOM 767 O O . THR A 1 95 ? 15.851 2.255 -6.566 1.00 97.38 95 THR A O 1
ATOM 770 N N . LEU A 1 96 ? 14.935 3.820 -7.890 1.00 96.31 96 LEU A N 1
ATOM 771 C CA . LEU A 1 96 ? 14.839 2.969 -9.075 1.00 96.31 96 LEU A CA 1
ATOM 772 C C . LEU A 1 96 ? 16.212 2.599 -9.638 1.00 96.31 96 LEU A C 1
ATOM 774 O O . LEU A 1 96 ? 16.411 1.433 -9.970 1.00 96.31 96 LEU A O 1
ATOM 778 N N . GLU A 1 97 ? 17.168 3.528 -9.693 1.00 97.19 97 GLU A N 1
ATOM 779 C CA . GLU A 1 97 ? 18.530 3.234 -10.162 1.00 97.19 97 GLU A CA 1
ATOM 780 C C . GLU A 1 97 ? 19.251 2.239 -9.242 1.00 97.19 97 GLU A C 1
ATOM 782 O O . GLU A 1 97 ? 19.845 1.265 -9.713 1.00 97.19 97 GLU A O 1
ATOM 787 N N . GLN A 1 98 ? 19.122 2.398 -7.920 1.00 96.94 98 GLN A N 1
ATOM 788 C CA . GLN A 1 98 ? 19.654 1.420 -6.962 1.00 96.94 98 GLN A CA 1
ATOM 789 C C . GLN A 1 98 ? 19.020 0.037 -7.152 1.00 96.94 98 GLN A C 1
ATOM 791 O O . GLN A 1 98 ? 19.718 -0.978 -7.157 1.00 96.94 98 GLN A O 1
ATOM 796 N N . LYS A 1 99 ? 17.696 -0.017 -7.344 1.00 94.94 99 LYS A N 1
ATOM 797 C CA . LYS A 1 99 ? 16.980 -1.276 -7.575 1.00 94.94 99 LYS A CA 1
ATOM 798 C C . LYS A 1 99 ? 17.382 -1.923 -8.898 1.00 94.94 99 LYS A C 1
ATOM 800 O O . LYS A 1 99 ? 17.573 -3.135 -8.936 1.00 94.94 99 LYS A O 1
ATOM 805 N N . ARG A 1 100 ? 17.538 -1.135 -9.962 1.00 95.12 100 ARG A N 1
ATOM 806 C CA . ARG A 1 100 ? 17.935 -1.590 -11.300 1.00 95.12 100 ARG A CA 1
ATOM 807 C C . ARG A 1 100 ? 19.287 -2.298 -11.287 1.00 95.12 100 ARG A C 1
ATOM 809 O O . ARG A 1 100 ? 19.423 -3.313 -11.956 1.00 95.12 100 ARG A O 1
ATOM 816 N N . ALA A 1 101 ? 20.251 -1.810 -10.505 1.00 94.06 101 ALA A N 1
ATOM 817 C CA . ALA A 1 101 ? 21.570 -2.435 -10.387 1.00 94.06 101 ALA A CA 1
ATOM 818 C C . ALA A 1 101 ? 21.531 -3.861 -9.797 1.00 94.06 101 ALA A C 1
ATOM 820 O O . ALA A 1 101 ? 22.444 -4.647 -10.038 1.00 94.06 101 ALA A O 1
ATOM 821 N N . LEU A 1 102 ? 20.488 -4.193 -9.027 1.00 92.94 102 LEU A N 1
ATOM 822 C CA . LEU A 1 102 ? 20.340 -5.473 -8.323 1.00 92.94 102 LEU A CA 1
ATOM 823 C C . LEU A 1 102 ? 19.206 -6.348 -8.880 1.00 92.94 102 LEU A C 1
ATOM 825 O O . LEU A 1 102 ? 19.065 -7.504 -8.479 1.00 92.94 102 LEU A O 1
ATOM 829 N N . ALA A 1 103 ? 18.359 -5.800 -9.751 1.00 92.31 103 ALA A N 1
ATOM 830 C CA . ALA A 1 103 ? 17.182 -6.489 -10.253 1.00 92.31 103 ALA A CA 1
ATOM 831 C C . ALA A 1 103 ? 17.562 -7.559 -11.295 1.00 92.31 103 ALA A C 1
ATOM 833 O O . ALA A 1 103 ? 18.419 -7.315 -12.146 1.00 92.31 103 ALA A O 1
ATOM 834 N N . PRO A 1 104 ? 16.912 -8.736 -11.273 1.00 90.94 104 PRO A N 1
ATOM 835 C CA . PRO A 1 104 ? 17.109 -9.749 -12.302 1.00 90.94 104 PRO A CA 1
ATOM 836 C C . PRO A 1 104 ? 16.511 -9.294 -13.641 1.00 90.94 104 PRO A C 1
ATOM 838 O O . PRO A 1 104 ? 15.584 -8.484 -13.679 1.00 90.94 104 PRO A O 1
ATOM 841 N N . THR A 1 105 ? 17.002 -9.869 -14.741 1.00 87.75 105 THR A N 1
ATOM 842 C CA . THR A 1 105 ? 16.500 -9.594 -16.099 1.00 87.75 105 THR A CA 1
ATOM 843 C C . THR A 1 105 ? 15.037 -10.001 -16.276 1.00 87.75 105 THR A C 1
ATOM 845 O O . THR A 1 105 ? 14.296 -9.334 -16.991 1.00 87.75 105 THR A O 1
ATOM 848 N N . GLU A 1 106 ? 14.602 -11.064 -15.595 1.00 85.12 106 GLU A N 1
ATOM 849 C CA . GLU A 1 106 ? 13.224 -11.546 -15.639 1.00 85.12 106 GLU A CA 1
ATOM 850 C C . GLU A 1 106 ? 12.722 -11.932 -14.245 1.00 85.12 106 GLU A C 1
ATOM 852 O O . GLU A 1 106 ? 13.455 -12.475 -13.417 1.00 85.12 106 GLU A O 1
ATOM 857 N N . ILE A 1 107 ? 11.436 -11.676 -13.998 1.00 88.06 107 ILE A N 1
ATOM 858 C CA . ILE A 1 107 ? 10.736 -12.070 -12.773 1.00 88.06 107 ILE A CA 1
ATOM 859 C C . ILE A 1 107 ? 9.818 -13.255 -13.101 1.00 88.06 107 ILE A C 1
ATOM 861 O O . ILE A 1 107 ? 9.077 -13.183 -14.086 1.00 88.06 107 ILE A O 1
ATOM 865 N N . PRO A 1 108 ? 9.815 -14.354 -12.323 1.00 85.31 108 PRO A N 1
ATOM 866 C CA . PRO A 1 108 ? 8.911 -15.474 -12.569 1.00 85.31 108 PRO A CA 1
ATOM 867 C C . PRO A 1 108 ? 7.448 -15.078 -12.329 1.00 85.31 108 PRO A C 1
ATOM 869 O O . PRO A 1 108 ? 7.132 -14.263 -11.458 1.00 85.31 108 PRO A O 1
ATOM 872 N N . CYS A 1 109 ? 6.545 -15.670 -13.111 1.00 86.00 109 CYS A N 1
ATOM 873 C CA . CYS A 1 109 ? 5.111 -15.535 -12.885 1.00 86.00 109 CYS A CA 1
ATOM 874 C C . CYS A 1 109 ? 4.708 -16.297 -11.613 1.00 86.00 109 CYS A C 1
ATOM 876 O O . CYS A 1 109 ? 5.216 -17.383 -11.350 1.00 86.00 109 CYS A O 1
ATOM 878 N N . ASN A 1 110 ? 3.783 -15.734 -10.837 1.00 86.88 110 ASN A N 1
ATOM 879 C CA . ASN A 1 110 ? 3.201 -16.358 -9.646 1.00 86.88 110 ASN A CA 1
ATOM 880 C C . ASN A 1 110 ? 1.671 -16.492 -9.736 1.00 86.88 110 ASN A C 1
ATOM 882 O O . ASN A 1 110 ? 1.015 -16.632 -8.706 1.00 86.88 110 ASN A O 1
ATOM 886 N N . CYS A 1 111 ? 1.096 -16.394 -10.937 1.00 85.62 111 CYS A N 1
ATOM 887 C CA . CYS A 1 111 ? -0.342 -16.560 -11.121 1.00 85.62 111 CYS A CA 1
ATOM 888 C C . CYS A 1 111 ? -0.773 -18.009 -10.842 1.00 85.62 111 CYS A C 1
ATOM 890 O O . CYS A 1 111 ? -0.021 -18.935 -11.162 1.00 85.62 111 CYS A O 1
ATOM 892 N N . PRO A 1 112 ? -1.988 -18.219 -10.305 1.00 81.44 112 PRO A N 1
ATOM 893 C CA . PRO A 1 112 ? -2.592 -19.542 -10.234 1.00 81.44 112 PRO A CA 1
ATOM 894 C C . PRO A 1 112 ? -2.646 -20.212 -11.614 1.00 81.44 112 PRO A C 1
ATOM 896 O O . PRO A 1 112 ? -2.817 -19.552 -12.644 1.00 81.44 112 PRO A O 1
ATOM 899 N N . ILE A 1 113 ? -2.497 -21.537 -11.628 1.00 77.38 113 ILE A N 1
ATOM 900 C CA . ILE A 1 113 ? -2.531 -22.341 -12.855 1.00 77.38 113 ILE A CA 1
ATOM 901 C C . ILE A 1 113 ? -3.887 -22.134 -13.545 1.00 77.38 113 ILE A C 1
ATOM 903 O O . ILE A 1 113 ? -4.928 -22.338 -12.929 1.00 77.38 113 ILE A O 1
ATOM 907 N N . GLY A 1 114 ? -3.867 -21.745 -14.823 1.00 72.12 114 GLY A N 1
ATOM 908 C CA . GLY A 1 114 ? -5.076 -21.552 -15.634 1.00 72.12 114 GLY A CA 1
ATOM 909 C C . GLY A 1 114 ? -5.731 -20.166 -15.555 1.00 72.12 114 GLY A C 1
ATOM 910 O O . GLY A 1 114 ? -6.653 -19.913 -16.321 1.00 72.12 114 GLY A O 1
ATOM 911 N N . GLU A 1 115 ? -5.244 -19.253 -14.707 1.00 69.25 115 GLU A N 1
ATOM 912 C CA . GLU A 1 115 ? -5.804 -17.893 -14.548 1.00 69.25 115 GLU A CA 1
ATOM 913 C C . GLU A 1 115 ? -4.852 -16.776 -15.022 1.00 69.25 115 GLU A C 1
ATOM 915 O O . GLU A 1 115 ? -5.134 -15.586 -14.871 1.00 69.25 115 GLU A O 1
ATOM 920 N N . CYS A 1 116 ? -3.692 -17.123 -15.592 1.00 75.31 116 CYS A N 1
ATOM 921 C CA . CYS A 1 116 ? -2.762 -16.118 -16.107 1.00 75.31 116 CYS A CA 1
ATOM 922 C C . CYS A 1 116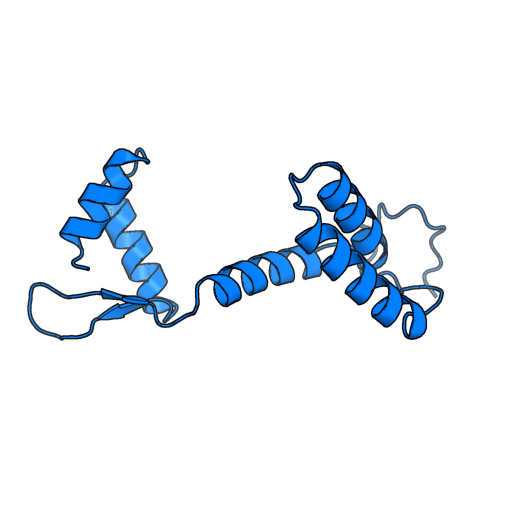 ? -3.282 -15.507 -17.414 1.00 75.31 116 CYS A C 1
ATOM 924 O O . CYS A 1 116 ? -3.249 -16.129 -18.472 1.00 75.31 116 CYS A O 1
ATOM 926 N N . HIS A 1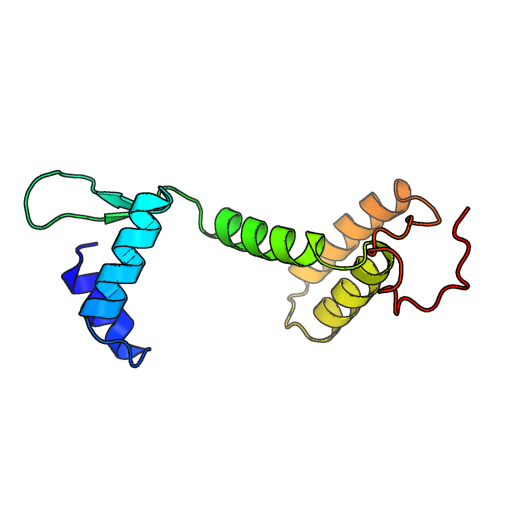 117 ? -3.674 -14.236 -17.345 1.00 69.12 117 HIS A N 1
ATOM 927 C CA . HIS A 1 117 ? -3.852 -13.358 -18.512 1.00 69.12 117 HIS A CA 1
ATOM 928 C C . HIS A 1 117 ? -2.609 -12.505 -18.802 1.00 69.12 117 HIS A C 1
ATOM 930 O O . HIS A 1 117 ? -2.626 -11.588 -19.619 1.00 69.12 117 HIS A O 1
ATOM 936 N N . CYS A 1 118 ? -1.516 -12.777 -18.098 1.00 70.44 118 CYS A N 1
ATOM 937 C CA . CYS A 1 118 ? -0.226 -12.175 -18.350 1.00 70.44 118 CYS A CA 1
ATOM 938 C C . CYS A 1 118 ? 0.270 -12.633 -19.731 1.00 70.44 118 CYS A C 1
ATOM 940 O O . CYS A 1 118 ? 0.412 -13.827 -19.953 1.00 70.44 118 CYS A O 1
ATOM 942 N N . THR A 1 119 ? 0.539 -11.699 -20.646 1.00 61.47 119 THR A N 1
ATOM 943 C CA . THR A 1 119 ? 0.851 -11.898 -22.079 1.00 61.47 119 THR A CA 1
ATOM 944 C C . THR A 1 119 ? 2.196 -12.594 -22.359 1.00 61.47 119 THR A C 1
ATOM 946 O O . THR A 1 119 ? 3.003 -12.125 -23.156 1.00 61.47 119 THR A O 1
ATOM 949 N N . HIS A 1 120 ? 2.465 -13.725 -21.711 1.00 61.75 120 HIS A N 1
ATOM 950 C CA . HIS A 1 120 ? 3.587 -14.600 -22.021 1.00 61.75 120 HIS A CA 1
ATOM 951 C C . HIS A 1 120 ? 3.074 -15.936 -22.537 1.00 61.75 120 HIS A C 1
ATOM 953 O O . HIS A 1 120 ? 2.050 -16.453 -22.096 1.00 61.75 120 HIS A O 1
ATOM 959 N N . THR A 1 121 ? 3.811 -16.500 -23.484 1.00 48.00 121 THR A N 1
ATOM 960 C CA . THR A 1 121 ? 3.626 -17.868 -23.947 1.00 48.00 121 THR A CA 1
ATOM 961 C C . THR A 1 121 ? 3.732 -18.792 -22.735 1.00 48.00 121 THR A C 1
ATOM 963 O O . THR A 1 121 ? 4.748 -18.782 -22.041 1.00 48.00 121 THR A O 1
ATOM 966 N N . ASN A 1 122 ? 2.661 -19.538 -22.449 1.00 45.38 122 ASN A N 1
ATOM 967 C CA . ASN A 1 122 ? 2.604 -20.539 -21.386 1.00 45.38 122 ASN A CA 1
ATOM 968 C C . ASN A 1 122 ? 3.784 -21.512 -21.517 1.00 45.38 122 ASN A C 1
ATOM 970 O O . ASN A 1 122 ? 3.727 -22.450 -22.307 1.00 45.38 122 ASN A O 1
ATOM 974 N N . ILE A 1 123 ? 4.840 -21.311 -20.734 1.00 44.53 123 ILE A N 1
ATOM 975 C CA . ILE A 1 123 ? 5.827 -22.352 -20.457 1.00 44.53 123 ILE A CA 1
ATOM 976 C C . ILE A 1 123 ? 5.607 -22.731 -18.999 1.00 44.53 123 ILE A C 1
ATOM 978 O O . ILE A 1 123 ? 6.270 -22.244 -18.088 1.00 44.53 123 ILE A O 1
ATOM 982 N N . HIS A 1 124 ? 4.581 -23.551 -18.787 1.00 42.84 124 HIS A N 1
ATOM 983 C CA . HIS A 1 124 ? 4.511 -24.395 -17.608 1.00 42.84 124 HIS A CA 1
ATOM 984 C C . HIS A 1 124 ? 5.469 -25.565 -17.860 1.00 42.84 124 HIS A C 1
ATOM 986 O O . HIS A 1 124 ? 5.123 -26.500 -18.580 1.00 42.84 124 HIS A O 1
ATOM 992 N N . THR A 1 125 ? 6.684 -25.472 -17.327 1.00 37.19 125 THR A N 1
ATOM 993 C CA . THR A 1 125 ? 7.546 -26.633 -17.056 1.00 37.19 125 THR A CA 1
ATOM 994 C C . THR A 1 125 ? 7.611 -26.841 -15.562 1.00 37.19 125 THR A C 1
ATOM 996 O O . THR A 1 125 ? 7.880 -25.830 -14.873 1.00 37.19 125 THR A O 1
#

Organism: NCBI:txid883112

Foldseek 3Di:
DFLVVQQVVCVVPDVDDSVVSVVVVVVCVVVVQKDFPDPDPPTDIDGPDDPVVVVVVVVVVVLVPDWPQCSVVVVVVCVVPDDDDPVRVVVVVVVVVVCVVVDDPDDDTPDDPPPDPPPDDDPPD

InterPro domains:
  IPR005650 BlaI transcriptional regulatory family [PF03965] (1-98)
  IPR005650 BlaI transcriptional regulatory family [PIRSF019455] (2-109)
  IPR036388 Winged helix-like DNA-binding domain superfamily [G3DSA:1.10.10.10] (1-56)
  IPR036390 Winged helix DNA-binding domain superfamily [SSF46785] (1-99)